Protein AF-A0A1A2ZWL9-F1 (afdb_monomer_lite)

Radius of gyration: 18.88 Å; chains: 1; bounding box: 42×39×50 Å

Sequence (121 aa):
MTTTLTPELADAITAAREAREAQWTVQYDHVPAPAGATHVHEWQAVHSVTVPTRYFEGTHRGDLIRVDINGSQEGDGSVRERWINVSVADTRANGLDSANIRQGARDMIAAADELDELEGR

Structure (mmCIF, N/CA/C/O backbone):
data_AF-A0A1A2ZWL9-F1
#
_entry.id   AF-A0A1A2ZWL9-F1
#
loop_
_atom_site.group_PDB
_atom_site.id
_atom_site.type_symbol
_atom_site.label_atom_id
_atom_site.label_alt_id
_atom_site.label_comp_id
_atom_site.label_asym_id
_atom_site.label_entity_id
_atom_site.label_seq_id
_atom_site.pdbx_PDB_ins_code
_atom_site.Cartn_x
_atom_site.Cartn_y
_atom_site.Cartn_z
_atom_site.occupancy
_atom_site.B_iso_or_equiv
_atom_site.auth_seq_id
_atom_site.auth_comp_id
_atom_site.auth_asym_id
_atom_site.auth_atom_id
_atom_site.pdbx_PDB_model_num
ATOM 1 N N . MET A 1 1 ? 8.666 24.821 -26.940 1.00 47.44 1 MET A N 1
ATOM 2 C CA . MET A 1 1 ? 8.540 23.790 -27.991 1.00 47.44 1 MET A CA 1
ATOM 3 C C . MET A 1 1 ? 8.147 22.501 -27.300 1.00 47.44 1 MET A C 1
ATOM 5 O O . MET A 1 1 ? 8.953 21.978 -26.546 1.00 47.44 1 MET A O 1
ATOM 9 N N . THR A 1 2 ? 6.902 22.060 -27.459 1.00 57.25 2 THR A N 1
ATOM 10 C CA . THR A 1 2 ? 6.414 20.804 -26.873 1.00 57.25 2 THR A CA 1
ATOM 11 C C . THR A 1 2 ? 6.631 19.714 -27.914 1.00 57.25 2 THR A C 1
ATOM 13 O O . THR A 1 2 ? 6.011 19.758 -28.973 1.00 57.25 2 THR A O 1
ATOM 16 N N . THR A 1 3 ? 7.561 18.794 -27.670 1.00 70.00 3 THR A N 1
ATOM 17 C CA . THR A 1 3 ? 7.788 17.651 -28.561 1.00 70.00 3 THR A CA 1
ATOM 18 C C . THR A 1 3 ? 6.635 16.672 -28.380 1.00 70.00 3 THR A C 1
ATOM 20 O O . THR A 1 3 ? 6.558 15.986 -27.364 1.00 70.00 3 THR A O 1
ATOM 23 N N . THR A 1 4 ? 5.703 16.633 -29.329 1.00 80.50 4 THR A N 1
ATOM 24 C CA . THR A 1 4 ? 4.646 15.618 -29.346 1.00 80.50 4 THR A CA 1
ATOM 25 C C . THR A 1 4 ? 5.258 14.286 -29.776 1.00 80.50 4 THR A C 1
ATOM 27 O O . THR A 1 4 ? 5.826 14.194 -30.864 1.00 80.50 4 THR A O 1
ATOM 30 N N . LEU A 1 5 ? 5.174 13.268 -28.916 1.00 83.06 5 LEU A N 1
ATOM 31 C CA . LEU A 1 5 ? 5.578 11.902 -29.254 1.00 83.06 5 LEU A CA 1
ATOM 32 C C . LEU A 1 5 ? 4.684 11.371 -30.381 1.00 83.06 5 LEU A C 1
ATOM 34 O O . LEU A 1 5 ? 3.470 11.582 -30.364 1.00 83.06 5 LEU A O 1
ATOM 38 N N . THR A 1 6 ? 5.271 10.683 -31.359 1.00 91.69 6 THR A N 1
ATOM 39 C CA . THR A 1 6 ? 4.483 9.926 -32.337 1.00 91.69 6 THR A CA 1
ATOM 40 C C . THR A 1 6 ? 3.844 8.714 -31.647 1.00 91.69 6 THR A C 1
ATOM 42 O O . THR A 1 6 ? 4.426 8.197 -30.690 1.00 91.69 6 THR A O 1
ATOM 45 N N . PRO A 1 7 ? 2.681 8.224 -32.116 1.00 92.19 7 PRO A N 1
ATOM 46 C CA . PRO A 1 7 ? 2.067 7.010 -31.571 1.00 92.19 7 PRO A CA 1
ATOM 47 C C . PRO A 1 7 ? 3.025 5.810 -31.562 1.00 92.19 7 PRO A C 1
ATOM 49 O O . PRO A 1 7 ? 3.163 5.145 -30.548 1.00 92.19 7 PRO A O 1
ATOM 52 N N . GLU A 1 8 ? 3.790 5.622 -32.639 1.00 91.19 8 GLU A N 1
ATOM 53 C CA . GLU A 1 8 ? 4.792 4.553 -32.752 1.00 91.19 8 GLU A CA 1
ATOM 54 C C . GLU A 1 8 ? 5.885 4.639 -31.671 1.00 91.19 8 GLU A C 1
ATOM 56 O O . GLU A 1 8 ? 6.280 3.629 -31.092 1.00 91.19 8 GLU A O 1
ATOM 61 N N . LEU A 1 9 ? 6.355 5.851 -31.354 1.00 89.19 9 LEU A N 1
ATOM 62 C CA . LEU A 1 9 ? 7.332 6.048 -30.286 1.00 89.19 9 LEU A CA 1
ATOM 63 C C . LEU A 1 9 ? 6.707 5.812 -28.903 1.00 89.19 9 LEU A C 1
ATOM 65 O O . LEU A 1 9 ? 7.374 5.270 -28.025 1.00 89.19 9 LEU A O 1
ATOM 69 N N . ALA A 1 10 ? 5.442 6.189 -28.704 1.00 88.44 10 ALA A N 1
ATOM 70 C CA . ALA A 1 10 ? 4.722 5.909 -27.463 1.00 88.44 10 ALA A CA 1
ATOM 71 C C . ALA A 1 10 ? 4.533 4.397 -27.242 1.00 88.44 10 ALA A C 1
ATOM 73 O O . ALA A 1 10 ? 4.795 3.906 -26.143 1.00 88.44 10 ALA A O 1
ATOM 74 N N . ASP A 1 11 ? 4.166 3.653 -28.286 1.00 92.06 11 ASP A N 1
ATOM 75 C CA . ASP A 1 11 ? 4.009 2.196 -28.232 1.00 92.06 11 ASP A CA 1
ATOM 76 C C . ASP A 1 11 ? 5.345 1.498 -27.943 1.00 92.06 11 ASP A C 1
ATOM 78 O O . ASP A 1 11 ? 5.419 0.624 -27.078 1.00 92.06 11 ASP A O 1
ATOM 82 N N . ALA A 1 12 ? 6.431 1.928 -28.596 1.00 89.75 12 ALA A N 1
ATOM 83 C CA . ALA A 1 12 ? 7.766 1.385 -28.351 1.00 89.75 12 ALA A CA 1
ATOM 84 C C . ALA A 1 12 ? 8.250 1.636 -26.910 1.00 89.75 12 ALA A C 1
ATOM 86 O O . ALA A 1 12 ? 8.865 0.757 -26.303 1.00 89.75 12 ALA A O 1
ATOM 87 N N . ILE A 1 13 ? 7.959 2.815 -26.344 1.00 87.81 13 ILE A N 1
ATOM 88 C CA . ILE A 1 13 ? 8.272 3.135 -24.943 1.00 87.81 13 ILE A CA 1
ATOM 89 C C . ILE A 1 13 ? 7.479 2.229 -23.993 1.00 87.81 13 ILE A C 1
ATOM 91 O O . ILE A 1 13 ? 8.059 1.693 -23.047 1.00 87.81 13 ILE A O 1
ATOM 95 N N . THR A 1 14 ? 6.185 2.025 -24.254 1.00 87.62 14 THR A N 1
ATOM 96 C CA . THR A 1 14 ? 5.332 1.130 -23.457 1.00 87.62 14 THR A CA 1
ATOM 97 C C . THR A 1 14 ? 5.855 -0.304 -23.492 1.00 87.62 14 THR A C 1
ATOM 99 O O . THR A 1 14 ? 6.121 -0.873 -22.435 1.00 87.62 14 THR A O 1
ATOM 102 N N . ALA A 1 15 ? 6.116 -0.855 -24.680 1.00 87.75 15 ALA A N 1
ATOM 103 C CA . ALA A 1 15 ? 6.622 -2.219 -24.830 1.00 87.75 15 ALA A CA 1
ATOM 104 C C . ALA A 1 15 ? 7.987 -2.419 -24.149 1.00 87.75 15 ALA A C 1
ATOM 106 O O . ALA A 1 15 ? 8.233 -3.445 -23.514 1.00 87.75 15 ALA A O 1
ATOM 107 N N . ALA A 1 16 ? 8.883 -1.430 -24.238 1.00 86.75 16 ALA A N 1
ATOM 108 C CA . ALA A 1 16 ? 10.177 -1.486 -23.563 1.00 86.75 16 ALA A CA 1
ATOM 109 C C . ALA A 1 16 ? 10.042 -1.464 -22.031 1.00 86.75 16 ALA A C 1
ATOM 111 O O . ALA A 1 16 ? 10.833 -2.111 -21.341 1.00 86.75 16 ALA A O 1
ATOM 112 N N . ARG A 1 17 ? 9.052 -0.738 -21.493 1.00 83.69 17 ARG A N 1
ATOM 113 C CA . ARG A 1 17 ? 8.749 -0.734 -20.057 1.00 83.69 17 ARG A CA 1
ATOM 114 C C . ARG A 1 17 ? 8.210 -2.091 -19.606 1.00 83.69 17 ARG A C 1
ATOM 116 O O . ARG A 1 17 ? 8.775 -2.668 -18.685 1.00 83.69 17 ARG A O 1
ATOM 123 N N . GLU A 1 18 ? 7.207 -2.623 -20.298 1.00 85.56 18 GLU A N 1
ATOM 124 C CA . GLU A 1 18 ? 6.597 -3.923 -19.977 1.00 85.56 18 GLU A CA 1
ATOM 125 C C . GLU A 1 18 ? 7.621 -5.067 -20.033 1.00 85.56 18 GLU A C 1
ATOM 127 O O . GLU A 1 18 ? 7.697 -5.894 -19.127 1.00 85.56 18 GLU A O 1
ATOM 132 N N . ALA A 1 19 ? 8.482 -5.090 -21.058 1.00 86.31 19 ALA A N 1
ATOM 133 C CA . ALA A 1 19 ? 9.544 -6.091 -21.167 1.00 86.31 19 ALA A CA 1
ATOM 134 C C . ALA A 1 19 ? 10.527 -6.031 -19.984 1.00 86.31 19 ALA A C 1
ATOM 136 O O . ALA A 1 19 ? 11.040 -7.057 -19.532 1.00 86.31 19 ALA A O 1
ATOM 137 N N . ARG A 1 20 ? 10.787 -4.825 -19.472 1.00 85.19 20 ARG A N 1
ATOM 138 C CA . ARG A 1 20 ? 11.673 -4.609 -18.329 1.00 85.19 20 ARG A CA 1
ATOM 139 C C . ARG A 1 20 ? 11.020 -5.014 -17.007 1.00 85.19 20 ARG A C 1
ATOM 141 O O . ARG A 1 20 ? 11.680 -5.650 -16.190 1.00 85.19 20 ARG A O 1
ATOM 148 N N . GLU A 1 21 ? 9.745 -4.692 -16.820 1.00 84.69 21 GLU A N 1
ATOM 149 C CA . GLU A 1 21 ? 8.948 -5.127 -15.666 1.00 84.69 21 GLU A CA 1
ATOM 150 C C . GLU A 1 21 ? 8.871 -6.661 -15.613 1.00 84.69 21 GLU A C 1
ATOM 152 O O . GLU A 1 21 ? 9.181 -7.260 -14.584 1.00 84.69 21 GLU A O 1
ATOM 157 N N . ALA A 1 22 ? 8.629 -7.319 -16.753 1.00 85.62 22 ALA A N 1
ATOM 158 C CA . ALA A 1 22 ? 8.645 -8.779 -16.855 1.00 85.62 22 ALA A CA 1
ATOM 159 C C . ALA A 1 22 ? 10.009 -9.392 -16.479 1.00 85.62 22 ALA A C 1
ATOM 161 O O . ALA A 1 22 ? 10.064 -10.412 -15.786 1.00 85.62 22 ALA A O 1
ATOM 162 N N . GLN A 1 23 ? 11.119 -8.767 -16.891 1.00 88.75 23 GLN A N 1
ATOM 163 C CA . GLN A 1 23 ? 12.460 -9.209 -16.498 1.00 88.75 23 GLN A CA 1
ATOM 164 C C . GLN A 1 23 ? 12.653 -9.140 -14.977 1.00 88.75 23 GLN A C 1
ATOM 166 O O . GLN A 1 23 ? 13.216 -10.066 -14.388 1.00 88.75 23 GLN A O 1
ATOM 171 N N . TRP A 1 24 ? 12.190 -8.068 -14.332 1.00 90.06 24 TRP A N 1
ATOM 172 C CA . TRP A 1 24 ? 12.286 -7.931 -12.881 1.00 90.06 24 TRP A CA 1
ATOM 173 C C . TRP A 1 24 ? 11.396 -8.918 -12.139 1.00 90.06 24 TRP A C 1
ATOM 175 O O . TRP A 1 24 ? 11.859 -9.504 -11.165 1.00 90.06 24 TRP A O 1
ATOM 185 N N . THR A 1 25 ? 10.178 -9.171 -12.616 1.00 85.25 25 THR A N 1
ATOM 186 C CA . THR A 1 25 ? 9.305 -10.202 -12.039 1.00 85.25 25 THR A CA 1
ATOM 187 C C . THR A 1 25 ? 10.010 -11.552 -11.977 1.00 85.25 25 THR A C 1
ATOM 189 O O . THR A 1 25 ? 10.013 -12.179 -10.925 1.00 85.25 25 THR A O 1
ATOM 192 N N . VAL A 1 26 ? 10.711 -11.958 -13.041 1.00 87.88 26 VAL A N 1
ATOM 193 C CA . VAL A 1 26 ? 11.515 -13.193 -13.023 1.00 87.88 26 VAL A CA 1
ATOM 194 C C . VAL A 1 26 ? 12.715 -13.080 -12.076 1.00 87.88 26 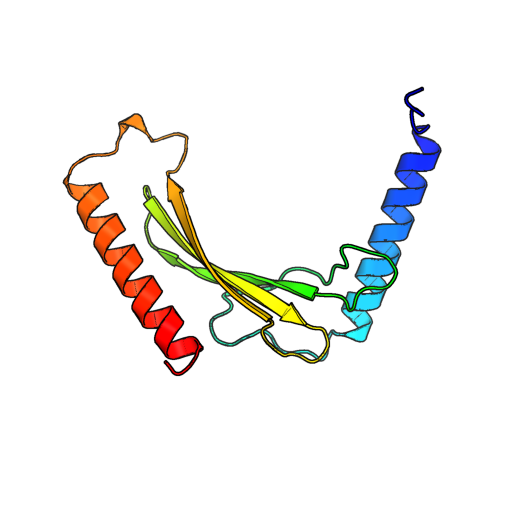VAL A C 1
ATOM 196 O O . VAL A 1 26 ? 13.002 -14.006 -11.322 1.00 87.88 26 VAL A O 1
ATOM 199 N N . GLN A 1 27 ? 13.435 -11.956 -12.102 1.00 91.56 27 GLN A N 1
ATOM 200 C CA . GLN A 1 27 ? 14.643 -11.765 -11.296 1.00 91.56 27 GLN A CA 1
ATOM 201 C C . GLN A 1 27 ? 14.362 -11.790 -9.782 1.00 91.56 27 GLN A C 1
ATOM 203 O O . GLN A 1 27 ? 15.167 -12.324 -9.018 1.00 91.56 27 GLN A O 1
ATOM 208 N N . TYR A 1 28 ? 13.231 -11.232 -9.353 1.00 92.94 28 TYR A N 1
ATOM 209 C CA . TYR A 1 28 ? 12.862 -11.043 -7.948 1.00 92.94 28 TYR A CA 1
ATOM 210 C C . TYR A 1 28 ? 11.696 -11.938 -7.502 1.00 92.94 28 TYR A C 1
ATOM 212 O O . TYR A 1 28 ? 11.126 -11.711 -6.438 1.00 92.94 28 TYR A O 1
ATOM 220 N N . ASP A 1 29 ? 11.365 -12.983 -8.267 1.00 92.38 29 ASP A N 1
ATOM 221 C CA . ASP A 1 29 ? 10.319 -13.965 -7.922 1.00 92.38 29 ASP A CA 1
ATOM 222 C C . ASP A 1 29 ? 10.581 -14.657 -6.570 1.00 92.38 29 ASP A C 1
ATOM 224 O O . ASP A 1 29 ? 9.675 -15.028 -5.831 1.00 92.38 29 ASP A O 1
ATOM 228 N N . HIS A 1 30 ? 11.857 -14.766 -6.199 1.00 93.00 30 HIS A N 1
ATOM 229 C CA . HIS A 1 30 ? 12.293 -15.339 -4.929 1.00 93.00 30 HIS A CA 1
ATOM 230 C C . HIS A 1 30 ? 12.058 -14.425 -3.712 1.00 93.00 30 HIS A C 1
ATOM 232 O O . HIS A 1 30 ? 12.224 -14.878 -2.578 1.00 93.00 30 HIS A O 1
ATOM 238 N N . VAL A 1 31 ? 11.721 -13.146 -3.915 1.00 95.88 31 VAL A N 1
ATOM 239 C CA . VAL A 1 31 ? 11.534 -12.177 -2.829 1.00 95.88 31 VAL A CA 1
ATOM 240 C C . VAL A 1 31 ? 10.133 -12.347 -2.228 1.00 95.88 31 VAL A C 1
ATOM 242 O O . VAL A 1 31 ? 9.134 -12.062 -2.902 1.00 95.88 31 VAL A O 1
ATOM 245 N N . PRO A 1 32 ? 10.012 -12.767 -0.954 1.00 96.12 32 PRO A N 1
ATOM 246 C CA . PRO A 1 32 ? 8.715 -13.027 -0.344 1.00 96.12 32 PRO A CA 1
ATOM 247 C C . PRO A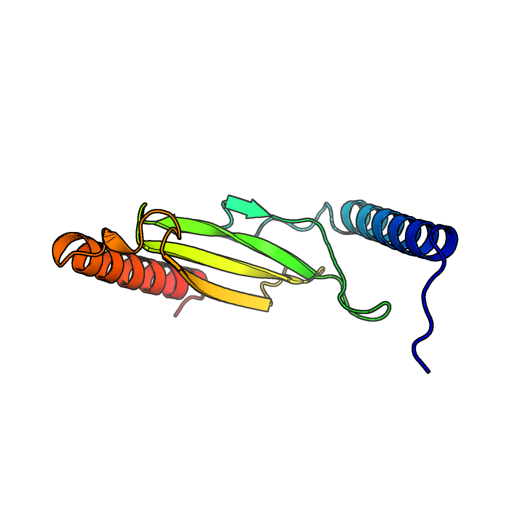 1 32 ? 7.905 -11.740 -0.166 1.00 96.12 32 PRO A C 1
ATOM 249 O O . PRO A 1 32 ? 8.454 -10.640 -0.037 1.00 96.12 32 PRO A O 1
ATOM 252 N N . ALA A 1 33 ? 6.582 -11.890 -0.132 1.00 95.81 33 ALA A N 1
ATOM 253 C CA . ALA A 1 33 ? 5.688 -10.797 0.222 1.00 95.81 33 ALA A CA 1
ATOM 254 C C . ALA A 1 33 ? 5.978 -10.303 1.658 1.00 95.81 33 ALA A C 1
ATOM 256 O O . ALA A 1 33 ? 6.255 -11.127 2.537 1.00 95.81 33 ALA A O 1
ATOM 257 N N . PRO A 1 34 ? 5.912 -8.984 1.922 1.00 96.56 34 PRO A N 1
ATOM 258 C CA . PRO A 1 34 ? 6.052 -8.443 3.270 1.00 96.56 34 PRO A CA 1
ATOM 259 C C . PRO A 1 34 ? 4.995 -8.984 4.235 1.00 96.56 34 PRO A C 1
ATOM 261 O O . PRO A 1 34 ? 3.859 -9.259 3.848 1.00 96.56 34 PRO A O 1
ATOM 264 N N . ALA A 1 35 ? 5.340 -9.072 5.521 1.00 95.38 35 ALA A N 1
ATOM 265 C CA . ALA A 1 35 ? 4.362 -9.381 6.560 1.00 95.38 35 ALA A CA 1
ATOM 266 C C . ALA A 1 35 ? 3.206 -8.365 6.534 1.00 95.38 35 ALA A C 1
ATOM 268 O O . ALA A 1 35 ? 3.443 -7.155 6.426 1.00 95.38 35 ALA A O 1
ATOM 269 N N . GLY A 1 36 ? 1.979 -8.882 6.623 1.00 94.38 36 GLY A N 1
ATOM 270 C CA . GLY A 1 36 ? 0.745 -8.098 6.555 1.00 94.38 36 GLY A CA 1
ATOM 271 C C . GLY A 1 36 ? 0.278 -7.751 5.137 1.00 94.38 36 GLY A C 1
ATOM 272 O O . GLY A 1 36 ? -0.807 -7.199 4.997 1.00 94.38 36 GLY A O 1
ATOM 273 N N . ALA A 1 37 ? 1.042 -8.079 4.087 1.00 96.94 37 ALA A N 1
ATOM 274 C CA . ALA A 1 37 ? 0.606 -7.839 2.715 1.00 96.94 37 ALA A CA 1
ATOM 275 C C . ALA A 1 37 ? -0.518 -8.811 2.310 1.00 96.94 37 ALA A C 1
ATOM 277 O O . ALA A 1 37 ? -0.386 -10.029 2.441 1.00 96.94 37 ALA A O 1
ATOM 278 N N . THR A 1 38 ? -1.610 -8.266 1.783 1.00 97.12 38 THR A N 1
ATOM 279 C CA . THR A 1 38 ? -2.734 -9.000 1.185 1.00 97.12 38 THR A CA 1
ATOM 280 C C . THR A 1 38 ? -2.598 -9.079 -0.335 1.00 97.12 38 THR A C 1
ATOM 282 O O . THR A 1 38 ? -3.045 -10.050 -0.949 1.00 97.12 38 THR A O 1
ATOM 285 N N . HIS A 1 39 ? -1.924 -8.097 -0.939 1.00 96.44 39 HIS A N 1
ATOM 286 C CA . HIS A 1 39 ? -1.600 -8.062 -2.358 1.00 96.44 39 HIS A CA 1
ATOM 287 C C . HIS A 1 39 ? -0.224 -7.424 -2.587 1.00 96.44 39 HIS A C 1
ATOM 289 O O . HIS A 1 39 ? 0.152 -6.473 -1.906 1.00 96.44 39 HIS A O 1
ATOM 295 N N . VAL A 1 40 ? 0.533 -7.939 -3.557 1.00 96.12 40 VAL A N 1
ATOM 296 C CA . VAL A 1 40 ? 1.822 -7.378 -3.983 1.00 96.12 40 VAL A CA 1
ATOM 297 C C . VAL A 1 40 ? 1.757 -7.058 -5.470 1.00 96.12 40 VAL A C 1
ATOM 299 O O . VAL A 1 40 ? 1.367 -7.903 -6.274 1.00 96.12 40 VAL A O 1
ATOM 302 N N . HIS A 1 41 ? 2.138 -5.835 -5.817 1.00 94.00 41 HIS A N 1
ATOM 303 C CA . HIS A 1 41 ? 2.184 -5.363 -7.195 1.00 94.00 41 HIS A CA 1
ATOM 304 C C . HIS A 1 41 ? 3.465 -5.832 -7.890 1.00 94.00 41 HIS A C 1
ATOM 306 O O . HIS A 1 41 ? 4.399 -6.345 -7.264 1.00 94.00 41 HIS A O 1
ATOM 312 N N . GLU A 1 42 ? 3.512 -5.642 -9.204 1.00 92.19 42 GLU A N 1
ATOM 313 C CA . GLU A 1 42 ? 4.701 -5.916 -10.006 1.00 92.19 42 GLU A CA 1
ATOM 314 C C . GLU A 1 42 ? 5.873 -4.997 -9.628 1.00 92.19 42 GLU A C 1
ATOM 316 O O . GLU A 1 42 ? 5.705 -3.900 -9.084 1.00 92.19 42 GLU A O 1
ATOM 321 N N . TRP A 1 43 ? 7.087 -5.457 -9.926 1.00 92.75 43 TRP A N 1
ATOM 322 C CA . TRP A 1 43 ? 8.302 -4.677 -9.724 1.00 92.75 43 TRP A CA 1
ATOM 323 C C . TRP A 1 43 ? 8.387 -3.543 -10.736 1.00 92.75 43 TRP A C 1
ATOM 325 O O . TRP A 1 43 ? 8.296 -3.764 -11.940 1.00 92.75 43 TRP A O 1
ATOM 335 N N . GLN A 1 44 ? 8.630 -2.332 -10.247 1.00 87.38 44 GLN A N 1
ATOM 336 C CA . GLN A 1 44 ? 8.724 -1.127 -11.060 1.00 87.38 44 GLN A CA 1
ATOM 337 C C . GLN A 1 44 ? 9.950 -0.313 -10.649 1.00 87.38 44 GLN A C 1
ATOM 339 O O . GLN A 1 44 ? 10.410 -0.365 -9.510 1.00 87.38 44 GLN A O 1
ATOM 344 N N . ALA A 1 45 ? 10.482 0.493 -11.563 1.00 81.88 45 ALA A N 1
ATOM 345 C CA . ALA A 1 45 ? 11.494 1.483 -11.224 1.00 81.88 45 ALA A CA 1
ATOM 346 C C . ALA A 1 45 ? 11.097 2.829 -11.819 1.00 81.88 45 ALA A C 1
ATOM 348 O O . ALA A 1 45 ? 10.805 2.933 -13.009 1.00 81.88 45 ALA A O 1
ATOM 349 N N . VAL A 1 46 ? 11.128 3.872 -10.990 1.00 69.50 46 VAL A N 1
ATOM 350 C CA . VAL A 1 46 ? 10.788 5.238 -11.416 1.00 69.50 46 VAL A CA 1
ATOM 351 C C . VAL A 1 46 ? 11.805 5.754 -12.446 1.00 69.50 46 VAL A C 1
ATOM 353 O O . VAL A 1 46 ? 11.466 6.576 -13.292 1.00 69.50 46 VAL A O 1
ATOM 356 N N . HIS A 1 47 ? 13.047 5.251 -12.411 1.00 66.94 47 HIS A N 1
ATOM 357 C CA . HIS A 1 47 ? 14.097 5.580 -13.373 1.00 66.94 47 HIS A CA 1
ATOM 358 C C . HIS A 1 47 ? 14.886 4.340 -13.808 1.00 66.94 47 HIS A C 1
ATOM 360 O O . HIS A 1 47 ? 14.997 3.349 -13.090 1.00 66.94 47 HIS A O 1
ATOM 366 N N . SER A 1 48 ? 15.533 4.423 -14.973 1.00 63.47 48 SER A N 1
ATOM 367 C CA . SER A 1 48 ? 16.300 3.316 -15.559 1.00 63.47 48 SER A CA 1
ATOM 368 C C . SER A 1 48 ? 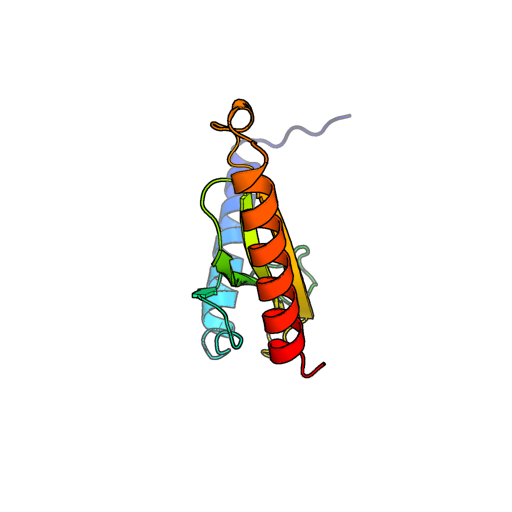17.520 2.865 -14.744 1.00 63.47 48 SER A C 1
ATOM 370 O O . SER A 1 48 ? 18.130 1.861 -15.104 1.00 63.47 48 SER A O 1
ATOM 372 N N . VAL A 1 49 ? 17.898 3.598 -13.696 1.00 60.59 49 VAL A N 1
ATOM 373 C CA . VAL A 1 49 ? 19.070 3.331 -12.844 1.00 60.59 49 VAL A CA 1
ATOM 374 C C . VAL A 1 49 ? 18.713 3.071 -11.378 1.00 60.59 49 VAL A C 1
ATOM 376 O O . VAL A 1 49 ? 19.607 2.798 -10.584 1.00 60.59 49 VAL A O 1
ATOM 379 N N . THR A 1 50 ? 17.437 3.165 -10.995 1.00 73.62 50 THR A N 1
ATOM 380 C CA . THR A 1 50 ? 17.014 2.894 -9.614 1.00 73.62 50 THR A CA 1
ATOM 381 C C . THR A 1 50 ? 16.816 1.399 -9.398 1.00 73.62 50 THR A C 1
ATOM 383 O O . THR A 1 50 ? 16.343 0.704 -10.300 1.00 73.62 50 THR A O 1
ATOM 386 N N . VAL A 1 51 ? 17.157 0.920 -8.198 1.00 80.06 51 VAL A N 1
ATOM 387 C CA . VAL A 1 51 ? 16.766 -0.416 -7.728 1.00 80.06 51 VAL A CA 1
ATOM 388 C C . VAL A 1 51 ? 15.243 -0.526 -7.862 1.00 80.06 51 VAL A C 1
ATOM 390 O O . VAL A 1 51 ? 14.547 0.424 -7.488 1.00 80.06 51 VAL A O 1
ATOM 393 N N . PRO A 1 52 ? 14.715 -1.608 -8.459 1.00 88.75 52 PRO A N 1
ATOM 394 C CA . PRO A 1 52 ? 13.280 -1.756 -8.594 1.00 88.75 52 PRO A CA 1
ATOM 395 C C . PRO A 1 52 ? 12.642 -1.930 -7.218 1.00 88.75 52 PRO A C 1
ATOM 397 O O . PRO A 1 52 ? 13.172 -2.603 -6.332 1.00 88.75 52 PRO A O 1
ATOM 400 N N . THR A 1 53 ? 11.478 -1.321 -7.072 1.00 92.38 53 THR A N 1
ATOM 401 C CA . THR A 1 53 ? 10.613 -1.412 -5.902 1.00 92.38 53 THR A CA 1
ATOM 402 C C . THR A 1 53 ? 9.261 -1.949 -6.336 1.00 92.38 53 THR A C 1
ATOM 404 O O . THR A 1 53 ? 8.838 -1.701 -7.464 1.00 92.38 53 THR A O 1
ATOM 407 N N . ARG A 1 54 ? 8.541 -2.626 -5.449 1.00 93.62 54 ARG A N 1
ATOM 408 C CA . ARG A 1 54 ? 7.126 -2.942 -5.673 1.00 93.62 54 ARG A CA 1
ATOM 409 C C . ARG A 1 54 ? 6.263 -2.352 -4.577 1.00 93.62 54 ARG A C 1
ATOM 411 O O . ARG A 1 54 ? 6.687 -2.284 -3.423 1.00 93.62 54 ARG A O 1
ATOM 418 N N . TYR A 1 55 ? 5.056 -1.950 -4.942 1.00 95.31 55 TYR A N 1
ATOM 419 C CA . TYR A 1 55 ? 4.029 -1.583 -3.978 1.00 95.31 55 TYR A CA 1
ATOM 420 C C . TYR A 1 55 ? 3.358 -2.836 -3.421 1.00 95.31 55 TYR A C 1
ATOM 422 O O . TYR A 1 55 ? 3.296 -3.874 -4.082 1.00 95.31 55 TYR A O 1
ATOM 430 N N . PHE A 1 56 ? 2.831 -2.741 -2.210 1.00 96.69 56 PHE A N 1
ATOM 431 C CA . PHE A 1 56 ? 1.961 -3.763 -1.650 1.00 96.69 56 PHE A CA 1
ATOM 432 C C . PHE A 1 56 ? 0.809 -3.127 -0.881 1.00 96.69 56 PHE A C 1
ATOM 434 O O . PHE A 1 56 ? 0.941 -2.041 -0.310 1.00 96.69 56 PHE A O 1
ATOM 441 N N . GLU A 1 57 ? -0.308 -3.838 -0.877 1.00 97.25 57 GLU A N 1
ATOM 442 C CA . GLU A 1 57 ? -1.506 -3.523 -0.109 1.00 97.25 57 GLU A CA 1
ATOM 443 C C . GLU A 1 57 ? -1.569 -4.475 1.080 1.00 97.25 57 GLU A C 1
ATOM 445 O O . GLU A 1 57 ? -1.183 -5.643 0.983 1.00 97.25 57 GLU A O 1
ATOM 450 N N . GLY A 1 58 ? -2.010 -3.960 2.219 1.00 95.88 58 GLY A N 1
ATOM 451 C CA . GLY A 1 58 ? -2.159 -4.688 3.468 1.00 95.88 58 GLY A CA 1
ATOM 452 C C . GLY A 1 58 ? -3.618 -4.780 3.893 1.00 95.88 58 GLY A C 1
ATOM 453 O O . GLY A 1 58 ? -4.507 -5.054 3.087 1.00 95.88 58 GLY A O 1
ATOM 454 N N . THR A 1 59 ? -3.869 -4.600 5.185 1.00 96.44 59 THR A N 1
ATOM 455 C CA . THR A 1 59 ? -5.219 -4.676 5.744 1.00 96.44 59 THR A CA 1
ATOM 456 C C . THR A 1 59 ? -6.072 -3.482 5.310 1.00 96.44 59 THR A C 1
ATOM 458 O O . THR A 1 59 ? -5.635 -2.332 5.388 1.00 96.44 59 THR A O 1
ATOM 461 N N . HIS A 1 60 ? -7.319 -3.769 4.932 1.00 95.44 60 HIS A N 1
ATOM 462 C CA . HIS A 1 60 ? -8.344 -2.791 4.565 1.00 95.44 60 HIS A CA 1
ATOM 463 C C . HIS A 1 60 ? -9.442 -2.738 5.631 1.00 95.44 60 HIS A C 1
ATOM 465 O O . HIS A 1 60 ? -9.920 -3.779 6.093 1.00 95.44 60 HIS A O 1
ATOM 471 N N . ARG A 1 61 ? -9.875 -1.532 6.008 1.00 95.44 61 ARG A N 1
ATOM 472 C CA . ARG A 1 61 ? -10.958 -1.301 6.975 1.00 95.44 61 ARG A CA 1
ATOM 473 C C . ARG A 1 61 ? -11.936 -0.250 6.464 1.00 95.44 61 ARG A C 1
ATOM 475 O O . ARG A 1 61 ? -11.530 0.735 5.856 1.00 95.44 61 ARG A O 1
ATOM 482 N N . GLY A 1 62 ? -13.210 -0.441 6.798 1.00 92.50 62 GLY A N 1
ATOM 483 C CA . GLY A 1 62 ? -14.275 0.527 6.551 1.00 92.50 62 GLY A CA 1
ATOM 484 C C . GLY A 1 62 ? -14.790 0.557 5.106 1.00 92.50 62 GLY A C 1
ATOM 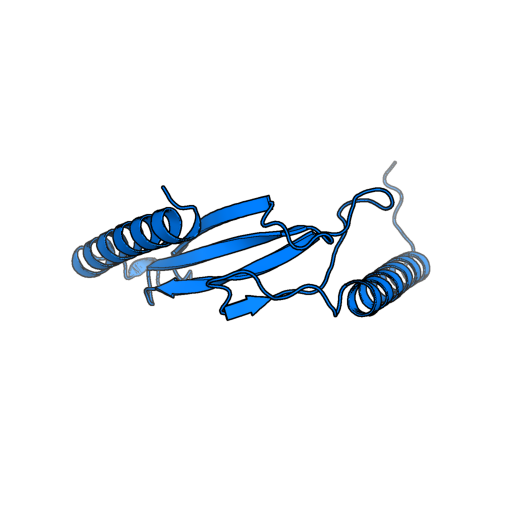485 O O . GLY A 1 62 ? -14.058 0.361 4.141 1.00 92.50 62 GLY A O 1
ATOM 486 N N . ASP A 1 63 ? -16.093 0.810 4.954 1.00 86.50 63 ASP A N 1
ATOM 487 C CA . ASP A 1 63 ? -16.753 0.837 3.639 1.00 86.50 63 ASP A CA 1
ATOM 488 C C . ASP A 1 63 ? -16.829 2.248 3.040 1.00 86.50 63 ASP A C 1
ATOM 490 O O . ASP A 1 63 ? -16.642 2.439 1.834 1.00 86.50 63 ASP A O 1
ATOM 494 N N . LEU A 1 64 ? -17.176 3.233 3.879 1.00 90.00 64 LEU A N 1
ATOM 495 C CA . LEU A 1 64 ? -17.371 4.631 3.482 1.00 90.00 64 LEU A CA 1
ATOM 496 C C . LEU A 1 64 ? -16.087 5.443 3.638 1.00 90.00 64 LEU A C 1
ATOM 498 O O . LEU A 1 64 ? -15.643 6.062 2.675 1.00 90.00 64 LEU A O 1
ATOM 502 N N . ILE A 1 65 ? -15.520 5.433 4.845 1.00 93.00 65 ILE A N 1
ATOM 503 C CA . ILE A 1 65 ? -14.150 5.869 5.100 1.00 93.00 65 ILE A CA 1
ATOM 504 C C . ILE A 1 65 ? -13.311 4.606 5.024 1.00 93.00 65 ILE A C 1
ATOM 506 O O . ILE A 1 65 ? -13.435 3.746 5.891 1.00 93.00 65 ILE A O 1
ATOM 510 N N . ARG A 1 66 ? -12.525 4.485 3.962 1.00 93.94 66 ARG A N 1
ATOM 511 C CA . ARG A 1 66 ? -11.593 3.381 3.769 1.00 93.94 66 ARG A CA 1
ATOM 512 C C . ARG A 1 66 ? -10.267 3.743 4.409 1.00 93.94 66 ARG A C 1
ATOM 514 O O . ARG A 1 66 ? -9.772 4.852 4.198 1.00 93.94 66 ARG A O 1
ATOM 521 N N . VAL A 1 67 ? -9.733 2.819 5.191 1.00 97.00 67 VAL A N 1
ATOM 522 C CA . VAL A 1 67 ? -8.447 2.924 5.874 1.00 97.00 67 VAL A CA 1
ATOM 523 C C . VAL A 1 67 ? -7.621 1.708 5.479 1.00 97.00 67 VAL A C 1
ATOM 525 O O . VAL A 1 67 ? -7.957 0.584 5.851 1.00 97.00 67 VAL A O 1
ATOM 528 N N . ASP A 1 68 ? -6.544 1.948 4.740 1.00 96.75 68 ASP A N 1
ATOM 529 C CA . ASP A 1 68 ? -5.716 0.906 4.136 1.00 96.75 68 ASP A CA 1
ATOM 530 C C . ASP A 1 68 ? -4.269 1.058 4.608 1.00 96.75 68 ASP A C 1
ATOM 532 O O . ASP A 1 68 ? -3.718 2.159 4.550 1.00 96.75 68 ASP A O 1
ATOM 536 N N . ILE A 1 69 ? -3.629 -0.029 5.037 1.00 97.75 69 ILE A N 1
ATOM 537 C CA . ILE A 1 69 ? -2.173 -0.042 5.243 1.00 97.75 69 ILE A CA 1
ATOM 538 C C . ILE A 1 69 ? -1.526 -0.440 3.925 1.00 97.75 69 ILE A C 1
ATOM 540 O O . ILE A 1 69 ? -1.803 -1.513 3.407 1.00 97.75 69 ILE A O 1
ATOM 544 N N . ASN A 1 70 ? -0.648 0.401 3.394 1.00 97.06 70 ASN A N 1
ATOM 545 C CA . ASN A 1 70 ? 0.095 0.133 2.167 1.00 97.06 70 ASN A CA 1
ATOM 546 C C . ASN A 1 70 ? 1.591 0.290 2.420 1.00 97.06 70 ASN A C 1
ATOM 548 O O . ASN A 1 70 ? 2.005 0.825 3.451 1.00 97.06 70 ASN A O 1
ATOM 552 N N . GLY A 1 71 ? 2.410 -0.159 1.479 1.00 96.19 71 GLY A N 1
ATOM 553 C CA . GLY A 1 71 ? 3.848 0.025 1.581 1.00 96.19 71 GLY A CA 1
ATOM 554 C C . GLY A 1 71 ? 4.590 -0.186 0.276 1.00 96.19 71 GLY A C 1
ATOM 555 O O . GLY A 1 71 ? 4.003 -0.476 -0.771 1.00 96.19 71 GLY A O 1
ATOM 556 N N . SER A 1 72 ? 5.910 -0.052 0.357 1.00 95.81 72 SER A N 1
ATOM 557 C CA . SER A 1 72 ? 6.822 -0.412 -0.723 1.00 95.81 72 SER A CA 1
ATOM 558 C C . SER A 1 72 ? 7.949 -1.320 -0.232 1.00 95.81 72 SER A C 1
ATOM 560 O O . SER A 1 72 ? 8.403 -1.239 0.912 1.00 95.81 72 SER A O 1
ATOM 562 N N . GLN A 1 73 ? 8.374 -2.232 -1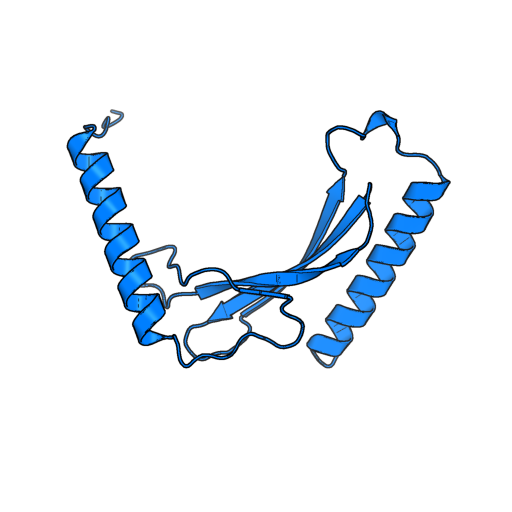.104 1.00 95.81 73 GLN A N 1
ATOM 563 C CA . GLN A 1 73 ? 9.430 -3.208 -0.851 1.00 95.81 73 GLN A CA 1
ATOM 564 C C . GLN A 1 73 ? 10.541 -3.059 -1.892 1.00 95.81 73 GLN A C 1
ATOM 566 O O . GLN A 1 73 ? 10.260 -2.842 -3.072 1.00 95.81 73 GLN A O 1
ATOM 571 N N . GLU A 1 74 ? 11.790 -3.191 -1.458 1.00 93.94 74 GLU A N 1
ATOM 572 C CA . GLU A 1 74 ? 12.984 -3.181 -2.306 1.00 93.94 74 GLU A CA 1
ATOM 573 C C . GLU A 1 74 ? 13.329 -4.597 -2.798 1.00 93.94 74 GLU A C 1
ATOM 575 O O . GLU A 1 74 ? 12.917 -5.599 -2.211 1.00 93.94 74 GLU A O 1
ATOM 580 N N . GLY A 1 75 ? 14.111 -4.695 -3.878 1.00 92.12 75 GLY A N 1
ATOM 581 C CA . GLY A 1 75 ? 14.501 -5.977 -4.485 1.00 92.12 75 GLY A CA 1
ATOM 582 C C . GLY A 1 75 ? 15.357 -6.895 -3.598 1.00 92.12 75 GLY A C 1
ATOM 583 O O . GLY A 1 75 ? 15.545 -8.059 -3.939 1.00 92.12 75 GLY A O 1
ATOM 584 N N . ASP A 1 76 ? 15.874 -6.401 -2.471 1.00 92.25 76 ASP A N 1
ATOM 585 C CA . ASP A 1 76 ? 16.542 -7.213 -1.442 1.00 92.25 76 ASP A CA 1
ATOM 586 C C . ASP A 1 76 ? 15.563 -7.810 -0.409 1.00 92.25 76 ASP A C 1
ATOM 588 O O . ASP A 1 76 ? 15.965 -8.550 0.488 1.00 92.25 76 ASP A O 1
ATOM 592 N N . GLY A 1 77 ? 14.271 -7.502 -0.548 1.00 93.75 77 GLY A N 1
ATOM 593 C CA . GLY A 1 77 ? 13.193 -7.945 0.325 1.00 93.75 77 GLY A CA 1
ATOM 594 C C . GLY A 1 77 ? 12.899 -7.020 1.502 1.00 93.75 77 GLY A C 1
ATOM 595 O O . GLY A 1 77 ? 11.897 -7.247 2.186 1.00 93.75 77 GLY A O 1
ATOM 596 N N . SER A 1 78 ? 13.699 -5.975 1.728 1.00 94.81 78 SER A N 1
ATOM 597 C CA . SER A 1 78 ? 13.441 -5.001 2.787 1.00 94.81 78 SER A CA 1
ATOM 598 C C . SER A 1 78 ? 12.190 -4.167 2.494 1.00 94.81 78 SER A C 1
ATOM 600 O O . SER A 1 78 ? 11.893 -3.813 1.351 1.00 94.81 78 SER A O 1
ATOM 602 N N . VAL A 1 79 ? 11.422 -3.866 3.543 1.00 95.69 79 VAL A N 1
ATOM 603 C CA . VAL A 1 79 ? 10.314 -2.909 3.453 1.00 95.69 79 VAL A CA 1
ATOM 604 C C . VAL A 1 79 ? 10.902 -1.515 3.577 1.00 95.69 79 VAL A C 1
ATOM 606 O O . VAL A 1 79 ? 11.490 -1.180 4.603 1.00 95.69 79 VAL A O 1
ATOM 609 N N . ARG A 1 80 ? 10.742 -0.716 2.524 1.00 93.06 80 ARG A N 1
ATOM 610 C CA . ARG A 1 80 ? 11.255 0.652 2.461 1.00 93.06 80 ARG A CA 1
ATOM 611 C C . ARG A 1 80 ? 10.412 1.603 3.300 1.00 93.06 80 ARG A C 1
ATOM 613 O O . ARG A 1 80 ? 10.954 2.457 3.993 1.00 93.06 80 ARG A O 1
ATOM 620 N N . GLU A 1 81 ? 9.095 1.468 3.214 1.00 94.31 81 GLU A N 1
ATOM 621 C CA . GLU A 1 81 ? 8.134 2.291 3.948 1.00 94.31 81 GLU A CA 1
ATOM 622 C C . GLU A 1 81 ? 6.775 1.594 4.027 1.00 94.31 81 GLU A C 1
ATOM 624 O O . GLU A 1 81 ? 6.409 0.793 3.158 1.00 94.31 81 GLU A O 1
ATOM 629 N N . ARG A 1 82 ? 6.021 1.942 5.069 1.00 96.62 82 ARG A N 1
ATOM 630 C CA . ARG A 1 82 ? 4.597 1.663 5.219 1.00 96.62 82 ARG A CA 1
ATOM 631 C C . ARG A 1 82 ? 3.865 2.954 5.560 1.00 96.62 82 ARG A C 1
ATOM 633 O O . ARG A 1 82 ? 4.425 3.847 6.192 1.00 96.62 82 ARG A O 1
ATOM 640 N N . TRP A 1 83 ? 2.612 3.056 5.145 1.00 97.12 83 TRP A N 1
ATOM 641 C CA . TRP A 1 83 ? 1.762 4.199 5.454 1.00 97.12 83 TRP A CA 1
ATOM 642 C C . TRP A 1 83 ? 0.294 3.795 5.511 1.00 97.12 83 TRP A C 1
ATOM 644 O O . TRP A 1 83 ? -0.129 2.808 4.908 1.00 97.12 83 TRP A O 1
ATOM 654 N N . ILE A 1 84 ? -0.495 4.607 6.211 1.00 97.88 84 ILE A N 1
ATOM 655 C CA . ILE A 1 84 ? -1.951 4.496 6.230 1.00 97.88 84 ILE A CA 1
ATOM 656 C C . ILE A 1 84 ? -2.511 5.442 5.170 1.00 97.88 84 ILE A C 1
ATOM 658 O O . ILE A 1 84 ? -2.271 6.649 5.212 1.00 97.88 84 ILE A O 1
ATOM 662 N N . ASN A 1 85 ? -3.265 4.898 4.221 1.00 96.38 85 ASN A N 1
ATOM 663 C CA . ASN A 1 85 ? -4.076 5.671 3.293 1.00 96.38 85 ASN A CA 1
ATOM 664 C C . ASN A 1 85 ? -5.504 5.774 3.838 1.00 96.38 85 ASN A C 1
ATOM 666 O O . ASN A 1 85 ? -6.097 4.766 4.217 1.00 96.38 85 ASN A O 1
ATOM 670 N N . VAL A 1 86 ? -6.061 6.985 3.858 1.00 95.31 86 VAL A N 1
ATOM 671 C CA . VAL A 1 86 ? -7.446 7.232 4.271 1.00 95.31 86 VAL A CA 1
ATOM 672 C C . VAL A 1 86 ? -8.176 7.905 3.124 1.00 95.31 86 VAL A C 1
ATOM 674 O O . VAL A 1 86 ? -7.783 8.981 2.675 1.00 95.31 86 VAL A O 1
ATOM 677 N N . SER A 1 87 ? -9.260 7.293 2.660 1.00 92.88 87 SER A N 1
ATOM 678 C CA . SER A 1 87 ? -10.070 7.832 1.570 1.00 92.88 87 SER A CA 1
ATOM 679 C C . SER A 1 87 ? -11.559 7.745 1.881 1.00 92.88 87 SER A C 1
ATOM 681 O O . SER A 1 87 ? -12.008 6.900 2.651 1.00 92.88 87 SER A O 1
ATOM 683 N N . VAL A 1 88 ? -12.345 8.639 1.285 1.00 90.12 88 VAL A N 1
ATOM 684 C CA . VAL A 1 88 ? -13.809 8.567 1.331 1.00 90.12 88 VAL A CA 1
ATOM 685 C C . VAL A 1 88 ? -14.284 8.057 -0.018 1.00 90.12 88 VAL A C 1
ATOM 687 O O . VAL A 1 88 ? -13.873 8.581 -1.051 1.00 90.12 88 VAL A O 1
ATOM 690 N N . ALA A 1 89 ? -15.153 7.047 -0.023 1.00 80.44 89 ALA A N 1
ATOM 691 C CA . ALA A 1 89 ? -15.763 6.565 -1.254 1.00 80.44 89 ALA A CA 1
ATOM 692 C C . ALA A 1 89 ? -16.544 7.712 -1.928 1.00 80.44 89 ALA A C 1
ATOM 694 O O . ALA A 1 89 ? -17.588 8.138 -1.431 1.00 80.44 89 ALA A O 1
ATOM 695 N N . ASP A 1 90 ? -16.022 8.200 -3.057 1.00 70.12 90 ASP A N 1
ATOM 696 C CA . ASP A 1 90 ? -16.425 9.444 -3.737 1.00 70.12 90 ASP A CA 1
ATOM 697 C C . ASP A 1 90 ? -17.940 9.511 -4.031 1.00 70.12 90 ASP A C 1
ATOM 699 O O . ASP A 1 90 ? -18.607 10.526 -3.845 1.00 70.12 90 ASP A O 1
ATOM 703 N N . THR A 1 91 ? -18.553 8.365 -4.339 1.00 65.06 91 THR A N 1
ATOM 704 C CA . THR A 1 91 ? -20.000 8.246 -4.603 1.00 65.06 91 THR A CA 1
ATOM 705 C C . THR A 1 91 ? -20.895 8.411 -3.368 1.00 65.06 91 THR A C 1
ATOM 707 O O . THR A 1 91 ? -22.121 8.410 -3.494 1.00 65.06 91 THR A O 1
ATOM 710 N N . ARG A 1 92 ? -20.319 8.539 -2.168 1.00 62.78 92 ARG A N 1
ATOM 711 C CA . ARG A 1 92 ? -21.037 8.573 -0.886 1.00 62.78 92 ARG A CA 1
ATOM 712 C C . ARG A 1 92 ? -20.591 9.709 0.039 1.00 62.78 92 ARG A C 1
ATOM 714 O O . ARG A 1 92 ? -20.961 9.691 1.209 1.00 62.78 92 ARG A O 1
ATOM 721 N N . ALA A 1 93 ? -19.866 10.718 -0.451 1.00 61.75 93 ALA A N 1
ATOM 722 C CA . ALA A 1 93 ? -19.403 11.838 0.383 1.00 61.75 93 ALA A CA 1
ATOM 723 C C . ALA A 1 93 ? -20.552 12.578 1.110 1.00 61.75 93 ALA A C 1
ATOM 725 O O . ALA A 1 93 ? -20.397 12.999 2.254 1.00 61.75 93 ALA A O 1
ATOM 726 N N . ASN A 1 94 ? -21.747 12.635 0.506 1.00 67.25 94 ASN A N 1
ATOM 727 C CA . ASN A 1 94 ? -22.960 13.189 1.133 1.00 67.25 94 ASN A CA 1
ATOM 728 C C . ASN A 1 94 ? -23.519 12.333 2.289 1.00 67.25 94 ASN A C 1
ATOM 730 O O . ASN A 1 94 ? -24.463 12.743 2.957 1.00 67.25 94 ASN A O 1
ATOM 734 N N . GLY A 1 95 ? -22.977 11.132 2.497 1.00 71.75 95 GLY A N 1
ATOM 735 C CA . GLY A 1 95 ? -23.371 10.190 3.537 1.00 71.75 95 GLY A CA 1
ATOM 736 C C . GLY A 1 95 ? -22.507 10.249 4.790 1.00 71.75 95 GLY A C 1
ATOM 737 O O . GLY A 1 95 ? -22.699 9.401 5.651 1.00 71.75 95 GLY A O 1
ATOM 738 N N . LEU A 1 96 ? -21.559 11.189 4.914 1.00 86.06 96 LEU A N 1
ATOM 739 C CA . LEU A 1 96 ? -20.750 11.329 6.127 1.00 86.06 96 LEU A CA 1
ATOM 740 C C . LEU A 1 96 ? -21.602 11.874 7.280 1.00 86.06 96 LEU A C 1
ATOM 742 O O . LEU A 1 96 ? -22.007 13.035 7.293 1.00 86.06 96 LEU A O 1
ATOM 746 N N . ASP A 1 97 ? -21.863 11.024 8.263 1.00 88.88 97 ASP A N 1
ATOM 747 C CA . ASP A 1 97 ? -22.621 11.332 9.463 1.00 88.88 97 ASP A CA 1
ATOM 748 C C . ASP A 1 97 ? -21.767 11.043 10.700 1.00 88.88 97 ASP A C 1
ATOM 750 O O . ASP A 1 97 ? -20.699 10.432 10.646 1.00 88.88 97 ASP A O 1
ATOM 754 N N . SER A 1 98 ? -22.237 11.481 11.865 1.00 93.06 98 SER A N 1
ATOM 755 C CA . SER A 1 98 ? -21.466 11.299 13.097 1.00 93.06 98 SER A CA 1
ATOM 756 C C . SER A 1 98 ? -21.164 9.831 13.436 1.00 93.06 98 SER A C 1
ATOM 758 O O . SER A 1 98 ? -20.196 9.571 14.150 1.00 93.06 98 SER A O 1
ATOM 760 N N . ALA A 1 99 ? -21.969 8.873 12.968 1.00 92.25 99 ALA A N 1
ATOM 761 C CA . ALA A 1 99 ? -21.749 7.462 13.245 1.00 92.25 99 ALA A CA 1
ATOM 762 C C . ALA A 1 99 ? -20.600 6.916 12.390 1.00 92.25 99 ALA A C 1
ATOM 764 O O . ALA A 1 99 ? -19.676 6.314 12.940 1.00 92.25 99 ALA A O 1
ATOM 765 N N . ASN A 1 100 ? -20.597 7.182 11.083 1.00 90.44 100 ASN A N 1
ATOM 766 C CA . ASN A 1 100 ? -19.513 6.717 10.220 1.00 90.44 100 ASN A CA 1
ATOM 767 C C . ASN A 1 100 ? -18.193 7.464 10.447 1.00 90.44 100 ASN A C 1
ATOM 769 O O . ASN A 1 100 ? -17.150 6.821 10.396 1.00 90.44 100 ASN A O 1
ATOM 773 N N . ILE A 1 101 ? -18.215 8.750 10.823 1.00 93.31 101 ILE A N 1
ATOM 774 C CA . ILE A 1 101 ? -16.998 9.461 11.250 1.00 93.31 101 ILE A CA 1
ATOM 775 C C . ILE A 1 101 ? -16.385 8.790 12.487 1.00 93.31 101 ILE A C 1
ATOM 777 O O . ILE A 1 101 ? -15.176 8.568 12.543 1.00 93.31 101 ILE A O 1
ATOM 781 N N . ARG A 1 102 ? -17.205 8.424 13.484 1.00 96.88 102 ARG A N 1
ATOM 782 C CA . ARG A 1 102 ? -16.716 7.721 14.683 1.00 96.88 102 ARG A CA 1
ATOM 783 C C . ARG A 1 102 ? -16.179 6.333 14.358 1.00 96.88 102 ARG A C 1
ATOM 785 O O . ARG A 1 102 ? -15.200 5.926 14.975 1.00 96.88 102 ARG A O 1
ATOM 792 N N . GLN A 1 103 ? -16.810 5.615 13.431 1.00 95.19 103 GLN A N 1
ATOM 793 C CA . GLN A 1 103 ? -16.302 4.317 13.000 1.00 95.19 103 GLN A CA 1
ATOM 794 C C . GLN A 1 103 ? -14.966 4.467 12.265 1.00 95.19 103 GLN A C 1
ATOM 796 O O . GLN A 1 103 ? -14.002 3.828 12.667 1.00 95.19 103 GLN A O 1
ATOM 801 N N . GLY A 1 104 ? -14.862 5.390 11.305 1.00 94.94 104 GLY A N 1
ATOM 802 C CA . GLY A 1 104 ? -13.606 5.666 10.605 1.00 94.94 104 GLY A CA 1
ATOM 803 C C . GLY A 1 104 ? -12.476 6.077 11.555 1.00 94.94 104 GLY A C 1
ATOM 804 O O . GLY A 1 104 ? -11.344 5.642 11.388 1.00 94.94 104 GLY A O 1
ATOM 805 N N . ALA A 1 105 ? -12.774 6.838 12.614 1.00 97.12 105 ALA A N 1
ATOM 806 C CA . ALA A 1 105 ? -11.789 7.157 13.651 1.00 97.12 105 ALA A CA 1
ATOM 807 C C . ALA A 1 105 ? -11.270 5.915 14.396 1.00 97.12 105 ALA A C 1
ATOM 809 O O . ALA A 1 105 ? -10.076 5.824 14.669 1.00 97.12 105 ALA A O 1
ATOM 810 N N . ARG A 1 106 ? -12.142 4.948 14.705 1.00 98.19 106 ARG A N 1
ATOM 811 C CA . ARG A 1 106 ? -11.729 3.673 15.316 1.00 98.19 106 ARG A CA 1
ATOM 812 C C . ARG A 1 106 ? -10.898 2.837 14.351 1.00 98.19 106 ARG A C 1
ATOM 814 O O . ARG A 1 106 ? -9.901 2.264 14.772 1.00 98.19 106 ARG A O 1
ATOM 821 N N . ASP A 1 107 ? -11.285 2.809 13.080 1.00 98.00 107 ASP A N 1
ATOM 822 C CA . ASP A 1 107 ? -10.565 2.070 12.044 1.00 98.00 107 ASP A CA 1
ATOM 823 C C . ASP A 1 107 ? -9.156 2.649 11.830 1.00 98.00 107 ASP A C 1
ATOM 825 O O . ASP A 1 107 ? -8.202 1.888 11.698 1.00 98.00 107 ASP A O 1
ATOM 829 N N . MET A 1 108 ? -9.003 3.979 11.887 1.00 98.12 108 MET A N 1
ATOM 830 C CA . MET A 1 108 ? -7.697 4.653 11.844 1.00 98.12 108 MET A CA 1
ATOM 831 C C . MET A 1 108 ? -6.816 4.324 13.054 1.00 98.12 108 MET A C 1
ATOM 833 O O . MET A 1 108 ? -5.629 4.078 12.872 1.00 98.12 108 MET A O 1
ATOM 837 N N . ILE A 1 109 ? -7.377 4.291 14.268 1.00 98.44 109 ILE A N 1
ATOM 838 C CA . ILE A 1 109 ? -6.625 3.894 15.472 1.00 98.44 109 ILE A CA 1
ATOM 839 C C . ILE A 1 109 ? -6.155 2.443 15.339 1.00 98.44 109 ILE A C 1
ATOM 841 O O . ILE A 1 109 ? -4.972 2.172 15.488 1.00 98.44 109 ILE A O 1
ATOM 845 N N . ALA A 1 110 ? -7.050 1.530 14.956 1.00 98.25 110 ALA A N 1
ATOM 846 C CA . ALA A 1 110 ? -6.699 0.123 14.780 1.00 98.25 110 ALA A CA 1
ATOM 847 C C . ALA A 1 110 ? -5.647 -0.101 13.677 1.00 98.25 110 ALA A C 1
ATOM 849 O O . ALA A 1 110 ? -4.836 -1.016 13.782 1.00 98.25 110 ALA A O 1
ATOM 850 N N . ALA A 1 111 ? -5.661 0.707 12.612 1.00 97.88 111 ALA A N 1
ATOM 851 C CA . ALA A 1 111 ? -4.633 0.658 11.575 1.00 97.88 111 ALA A CA 1
ATOM 852 C C . ALA A 1 111 ? -3.281 1.206 12.064 1.00 97.88 111 ALA A C 1
ATOM 854 O O . ALA A 1 111 ? -2.243 0.691 11.660 1.00 97.88 111 ALA A O 1
ATOM 855 N N . ALA A 1 112 ? -3.284 2.226 12.927 1.00 98.12 112 ALA A N 1
ATOM 856 C CA . ALA A 1 112 ? -2.065 2.733 13.555 1.00 98.12 112 ALA A CA 1
ATOM 857 C C . ALA A 1 112 ? -1.446 1.690 14.494 1.00 98.12 112 ALA A C 1
ATOM 859 O O . ALA A 1 112 ? -0.254 1.426 14.380 1.00 98.12 112 ALA A O 1
ATOM 860 N N . ASP A 1 113 ? -2.264 1.042 15.328 1.00 98.44 113 ASP A N 1
ATOM 861 C CA . ASP A 1 113 ? -1.811 -0.029 16.222 1.00 98.44 113 ASP A CA 1
ATOM 862 C C . ASP A 1 113 ? -1.188 -1.194 15.424 1.00 98.44 113 ASP A C 1
ATOM 864 O O . ASP A 1 113 ? -0.085 -1.641 15.726 1.00 98.44 113 ASP A O 1
ATOM 868 N N . GLU A 1 114 ? -1.840 -1.643 14.342 1.00 97.75 114 GLU A N 1
ATOM 869 C CA . GLU A 1 114 ? -1.288 -2.688 13.460 1.00 97.75 114 GLU A CA 1
ATOM 870 C C . GLU A 1 114 ? 0.024 -2.252 12.788 1.00 97.75 114 GLU A C 1
ATOM 872 O O . GLU A 1 114 ? 0.948 -3.053 12.640 1.00 97.75 114 GLU A O 1
ATOM 877 N N . LEU A 1 115 ? 0.125 -0.991 12.362 1.00 96.62 115 LEU A N 1
ATOM 878 C CA . LEU A 1 115 ? 1.346 -0.480 11.747 1.00 96.62 115 LEU A CA 1
ATOM 879 C C . LEU A 1 115 ? 2.514 -0.464 12.743 1.00 96.62 115 LEU A C 1
ATOM 881 O O . LEU A 1 115 ? 3.627 -0.836 12.371 1.00 96.62 115 LEU A O 1
ATOM 885 N N . ASP A 1 116 ? 2.263 -0.074 13.992 1.00 97.62 116 ASP A N 1
ATOM 886 C CA . ASP A 1 116 ? 3.266 -0.103 15.057 1.00 97.62 116 ASP A CA 1
ATOM 887 C C . ASP A 1 116 ? 3.741 -1.542 15.320 1.00 97.62 116 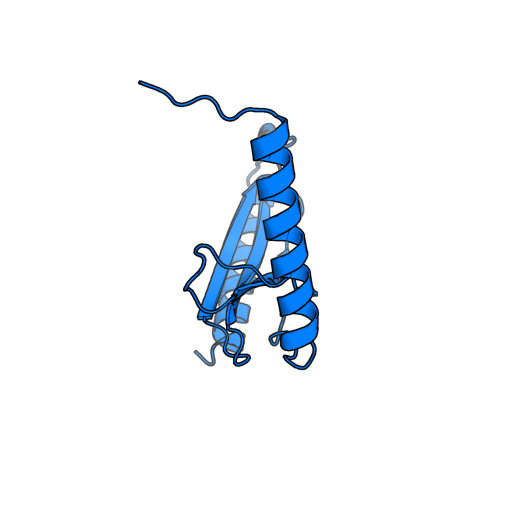ASP A C 1
ATOM 889 O O . ASP A 1 116 ? 4.947 -1.794 15.335 1.00 97.62 116 ASP A O 1
ATOM 893 N N . GLU A 1 117 ? 2.822 -2.513 15.380 1.00 96.62 117 GLU A N 1
ATOM 894 C CA . GLU A 1 117 ? 3.161 -3.938 15.502 1.00 96.62 117 GLU A CA 1
ATOM 895 C C . GLU A 1 117 ? 4.033 -4.442 14.337 1.00 96.62 117 GLU A C 1
ATOM 897 O O . GLU A 1 117 ? 5.042 -5.120 14.555 1.00 96.62 117 GLU A O 1
ATOM 902 N N . LEU A 1 118 ? 3.682 -4.094 13.093 1.00 94.56 118 LEU A N 1
ATOM 903 C CA . LEU A 1 118 ? 4.422 -4.493 11.887 1.00 94.56 118 LEU A CA 1
ATOM 904 C C . LEU A 1 118 ? 5.825 -3.875 11.799 1.00 94.56 118 LEU A C 1
ATOM 906 O O . LEU A 1 118 ? 6.691 -4.410 11.098 1.00 94.56 118 LEU A O 1
ATOM 910 N N . GLU A 1 119 ? 6.044 -2.748 12.471 1.00 91.62 119 GLU A N 1
ATOM 911 C CA . GLU A 1 119 ? 7.328 -2.047 12.532 1.00 91.62 119 GLU A CA 1
ATOM 912 C C . GLU A 1 119 ? 8.104 -2.320 13.827 1.00 91.62 119 GLU A C 1
ATOM 914 O O . GLU A 1 119 ? 9.253 -1.893 13.955 1.00 91.62 119 GLU A O 1
ATOM 919 N N . GLY A 1 120 ? 7.514 -3.068 14.764 1.00 90.88 120 GLY A N 1
ATOM 920 C CA . GLY A 1 120 ? 8.103 -3.360 16.068 1.00 90.88 120 GLY A CA 1
ATOM 921 C C . GLY A 1 120 ? 8.264 -2.120 16.951 1.00 90.88 120 GLY A C 1
ATOM 922 O O . GLY A 1 120 ? 9.268 -2.021 17.663 1.00 90.88 120 GLY A O 1
ATOM 923 N N . ARG A 1 121 ? 7.324 -1.171 16.858 1.00 84.69 121 ARG A N 1
ATOM 924 C CA . ARG A 1 121 ? 7.275 0.069 17.648 1.00 84.69 121 ARG A CA 1
ATOM 925 C C . ARG A 1 121 ? 6.390 -0.055 18.887 1.00 84.69 121 ARG A C 1
ATOM 927 O O . ARG A 1 121 ? 5.502 -0.932 18.910 1.00 84.69 121 ARG A O 1
#

Organism: NCBI:txid487514

Foldseek 3Di:
DDDDDDPVRVVVVVVVQVVVLVVLCVVLVVQDDAPQFPAKATWHDPDPPDFTKIKTWGDWDDDFWIWTKIFIAGSVNDTPDIDIDTDGPPVCPVVDDPVRVVRNVVVNVVVVVVVCVSVVD

pLDDT: mean 89.4, std 10.15, range [47.44, 98.44]

Secondary structure (DSSP, 8-state):
---PPPHHHHHHHHHHHHHHHHHHHHHTTTSPPPTT-SEEPPPB-SSTTSPPEEEEEEEEE-SSEEEEEEEEEETTS-EEEEEEEEEE-GGGGGG--HHHHHHHHHHHHHHHHHHHHHHT-